Protein AF-A0A819KU72-F1 (afdb_monomer)

Structure (mmCIF, N/CA/C/O backbone):
data_AF-A0A819KU72-F1
#
_entry.id   AF-A0A819KU72-F1
#
loop_
_atom_site.group_PDB
_atom_site.id
_atom_site.type_symbol
_atom_site.label_atom_id
_atom_site.label_alt_id
_atom_site.label_comp_id
_atom_site.label_asym_id
_atom_site.label_entity_id
_atom_site.label_seq_id
_atom_site.pdbx_PDB_ins_code
_atom_site.Cartn_x
_atom_site.Cartn_y
_atom_site.Cartn_z
_atom_site.occupancy
_atom_site.B_iso_or_equiv
_atom_site.auth_seq_id
_atom_site.auth_comp_id
_atom_site.auth_asym_id
_atom_site.auth_atom_id
_atom_site.pdbx_PDB_model_num
ATOM 1 N N . MET A 1 1 ? 3.455 8.334 7.215 1.00 46.50 1 MET A N 1
ATOM 2 C CA . MET A 1 1 ? 2.655 8.620 8.427 1.00 46.50 1 MET A CA 1
ATOM 3 C C . MET A 1 1 ? 1.364 7.841 8.338 1.00 46.50 1 MET A C 1
ATOM 5 O O . MET A 1 1 ? 0.635 8.014 7.372 1.00 46.50 1 MET A O 1
ATOM 9 N N . SER A 1 2 ? 1.126 6.902 9.247 1.00 60.00 2 SER A N 1
ATOM 10 C CA . SER A 1 2 ? 0.003 5.980 9.109 1.00 60.00 2 SER A CA 1
ATOM 11 C C . SER A 1 2 ? -0.786 5.952 10.407 1.00 60.00 2 SER A C 1
ATOM 13 O O . SER A 1 2 ? -0.217 5.577 11.427 1.00 60.00 2 SER A O 1
ATOM 15 N N . LEU A 1 3 ? -2.066 6.332 10.352 1.00 73.69 3 LEU A N 1
ATOM 16 C CA . LEU A 1 3 ? -2.973 6.292 11.501 1.00 73.69 3 LEU A CA 1
ATOM 17 C C . LEU A 1 3 ? -2.949 4.887 12.103 1.00 73.69 3 LEU A C 1
ATOM 19 O O . LEU A 1 3 ? -3.249 3.894 11.417 1.00 73.69 3 LEU A O 1
ATOM 23 N N . THR A 1 4 ? -2.505 4.782 13.348 1.00 82.06 4 THR A N 1
ATOM 24 C CA . THR A 1 4 ? -2.458 3.505 14.050 1.00 82.06 4 THR A CA 1
ATOM 25 C C . THR A 1 4 ? -3.873 3.105 14.482 1.00 82.06 4 THR A C 1
ATOM 27 O O . THR A 1 4 ? -4.774 3.946 14.531 1.00 82.06 4 THR A O 1
ATOM 30 N N . PRO A 1 5 ? -4.123 1.818 14.782 1.00 81.88 5 PRO A N 1
ATOM 31 C CA . PRO A 1 5 ? -5.398 1.402 15.364 1.00 81.88 5 PRO A CA 1
ATOM 32 C C . PRO A 1 5 ? -5.755 2.174 16.646 1.00 81.88 5 PRO A C 1
ATOM 34 O O . PRO A 1 5 ? -6.937 2.380 16.901 1.00 81.88 5 PRO A O 1
ATOM 37 N N . HIS A 1 6 ? -4.748 2.621 17.405 1.00 85.06 6 HIS A N 1
ATOM 38 C CA . HIS A 1 6 ? -4.914 3.444 18.601 1.00 85.06 6 HIS A CA 1
ATOM 39 C C . HIS A 1 6 ? -5.367 4.872 18.256 1.00 85.06 6 HIS A C 1
ATOM 41 O O . HIS A 1 6 ? -6.359 5.344 18.801 1.00 85.06 6 HIS A O 1
ATOM 47 N N . ASP A 1 7 ? -4.729 5.524 17.277 1.00 85.69 7 ASP A N 1
ATOM 48 C CA . ASP A 1 7 ? -5.151 6.858 16.811 1.00 85.69 7 ASP A CA 1
ATOM 49 C C . ASP A 1 7 ? -6.579 6.828 16.252 1.00 85.69 7 ASP A C 1
ATOM 51 O O . ASP A 1 7 ? -7.379 7.727 16.491 1.00 85.69 7 ASP A O 1
ATOM 55 N N . LEU A 1 8 ? -6.927 5.754 15.534 1.00 84.75 8 LEU A N 1
ATOM 56 C CA . LEU A 1 8 ? -8.286 5.529 15.042 1.00 84.75 8 LEU A CA 1
ATOM 57 C C . LEU A 1 8 ? -9.290 5.350 16.186 1.00 84.75 8 LEU A C 1
ATOM 59 O O . LEU A 1 8 ? -10.413 5.823 16.047 1.00 84.75 8 LEU A O 1
ATOM 63 N N . ALA A 1 9 ? -8.916 4.691 17.286 1.00 85.25 9 ALA A N 1
ATOM 64 C CA . ALA A 1 9 ? -9.775 4.555 18.463 1.00 85.25 9 ALA A CA 1
ATOM 65 C C . ALA A 1 9 ? -9.994 5.911 19.152 1.00 85.25 9 ALA A C 1
ATOM 67 O O . ALA A 1 9 ? -11.136 6.289 19.398 1.00 85.25 9 ALA A O 1
ATOM 68 N N . LEU A 1 10 ? -8.932 6.705 19.327 1.00 87.69 10 LEU A N 1
ATOM 69 C CA . LEU A 1 10 ? -9.039 8.073 19.843 1.00 87.69 10 LEU A CA 1
ATOM 70 C C . LEU A 1 10 ? -9.948 8.947 18.968 1.00 87.69 10 LEU A C 1
ATOM 72 O O . LEU A 1 10 ? -10.811 9.652 19.481 1.00 87.69 10 LEU A O 1
ATOM 76 N N . ILE A 1 11 ? -9.826 8.864 17.640 1.00 87.44 11 ILE A N 1
ATOM 77 C CA . ILE A 1 11 ? -10.699 9.605 16.714 1.00 87.44 11 ILE A CA 1
ATOM 78 C C . ILE A 1 11 ? -12.159 9.125 16.809 1.00 87.44 11 ILE A C 1
ATOM 80 O O . ILE A 1 11 ? -13.074 9.930 16.645 1.00 87.44 11 ILE A O 1
ATOM 84 N N . GLN A 1 12 ? -12.411 7.844 17.096 1.00 87.44 12 GLN A N 1
ATOM 85 C CA . GLN A 1 12 ? -13.772 7.328 17.302 1.00 87.44 12 GLN A CA 1
ATOM 86 C C . GLN A 1 12 ? -14.437 7.871 18.572 1.00 87.44 12 GLN A C 1
ATOM 88 O O . GLN A 1 12 ? -15.663 8.003 18.589 1.00 87.44 12 GLN A O 1
ATOM 93 N N . GLU A 1 13 ? -13.653 8.183 19.602 1.00 87.75 13 GLU A N 1
ATOM 94 C CA . GL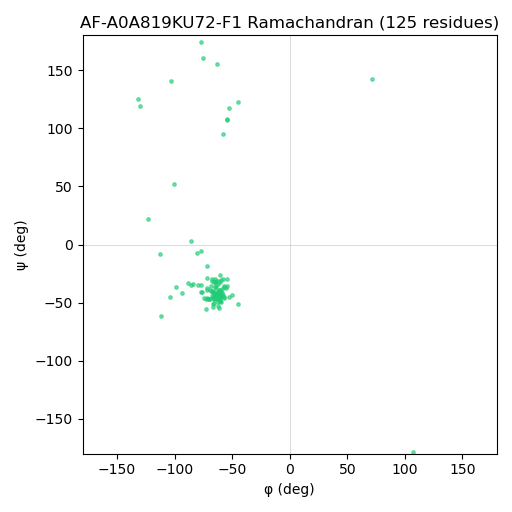U A 1 13 ? -14.149 8.680 20.889 1.00 87.75 13 GLU A CA 1
ATOM 95 C C . GLU A 1 13 ? -14.179 10.210 20.959 1.00 87.75 13 GLU A C 1
ATOM 97 O O . GLU A 1 13 ? -15.165 10.782 21.418 1.00 87.75 13 GLU A O 1
ATOM 102 N N . ALA A 1 14 ? -13.148 10.884 20.449 1.00 88.12 14 ALA A N 1
ATOM 103 C CA . ALA A 1 14 ? -12.942 12.326 20.595 1.00 88.12 14 ALA A CA 1
ATOM 104 C C . ALA A 1 14 ? -13.078 13.127 19.284 1.00 88.12 14 ALA A C 1
ATOM 106 O O . ALA A 1 14 ? -13.095 14.353 19.321 1.00 88.12 14 ALA A O 1
ATOM 107 N N . GLY A 1 15 ? -13.200 12.471 18.123 1.00 86.81 15 GLY A N 1
ATOM 108 C CA . GLY A 1 15 ? -13.284 13.145 16.820 1.00 86.81 15 GLY A CA 1
ATOM 109 C C . GLY A 1 15 ? -14.650 13.766 16.508 1.00 86.81 15 GLY A C 1
ATOM 110 O O . GLY A 1 15 ? -15.630 13.560 17.229 1.00 86.81 15 GLY A O 1
ATOM 111 N N . THR A 1 16 ? -14.731 14.486 15.386 1.00 89.88 16 THR A N 1
ATOM 112 C CA . THR A 1 16 ? -15.991 15.021 14.838 1.00 89.88 16 THR A CA 1
ATOM 113 C C . THR A 1 16 ? -16.957 13.885 14.453 1.00 89.88 16 THR A C 1
ATOM 115 O O . THR A 1 16 ? -16.507 12.768 14.181 1.00 89.88 16 THR A O 1
ATOM 118 N N . PRO A 1 17 ? -18.286 14.107 14.406 1.00 88.25 17 PRO A N 1
ATOM 119 C CA . PRO A 1 17 ? -19.249 13.051 14.062 1.00 88.25 17 PRO A CA 1
ATOM 120 C C . PRO A 1 17 ? -18.951 12.359 12.718 1.00 88.25 17 PRO A C 1
ATOM 122 O O . PRO A 1 17 ? -19.103 11.137 12.610 1.00 88.25 17 PRO A O 1
ATOM 125 N N . ASP A 1 18 ? -18.461 13.104 11.724 1.00 86.69 18 ASP A N 1
ATOM 126 C CA . ASP A 1 18 ? -18.039 12.552 10.434 1.00 86.69 18 ASP A CA 1
ATOM 127 C C . ASP A 1 18 ? -16.761 11.709 10.551 1.00 86.69 18 ASP A C 1
ATOM 129 O O . ASP A 1 18 ? -16.725 10.569 10.075 1.00 86.69 18 ASP A O 1
ATOM 133 N N . ASP A 1 19 ? -15.736 12.207 11.250 1.00 86.75 19 ASP A N 1
ATOM 134 C CA . ASP A 1 19 ? -14.474 11.482 11.440 1.00 86.75 19 ASP A CA 1
ATOM 135 C C . ASP A 1 19 ? -14.662 10.199 12.251 1.00 86.75 19 ASP A C 1
ATOM 137 O O . ASP A 1 19 ? -14.079 9.164 11.915 1.00 86.75 19 ASP A O 1
ATOM 141 N N . ARG A 1 20 ? -15.557 10.210 13.248 1.00 88.12 20 ARG A N 1
ATOM 142 C CA . ARG A 1 20 ? -15.951 9.008 14.001 1.00 88.12 20 ARG A CA 1
ATOM 143 C C . ARG A 1 20 ? -16.533 7.941 13.078 1.00 88.12 20 ARG A C 1
ATOM 145 O O . ARG A 1 20 ? -16.184 6.761 13.186 1.00 88.12 20 ARG A O 1
ATOM 152 N N . LYS A 1 21 ? -17.405 8.333 12.143 1.00 87.38 21 LYS A N 1
ATOM 153 C CA . LYS A 1 21 ? -18.008 7.418 11.158 1.00 87.38 21 LYS A CA 1
ATOM 154 C C . LYS A 1 21 ? -16.951 6.862 10.203 1.00 87.38 21 LYS A C 1
ATOM 156 O O . LYS A 1 21 ? -16.971 5.662 9.905 1.00 87.38 21 LYS A O 1
ATOM 161 N N . TYR A 1 22 ? -16.012 7.697 9.758 1.00 88.19 22 TYR A N 1
ATOM 162 C CA . TYR A 1 22 ? -14.915 7.270 8.891 1.00 88.19 22 TYR A CA 1
ATOM 163 C C . TYR A 1 22 ? -13.969 6.294 9.596 1.00 88.19 22 TYR A C 1
ATOM 165 O O . TYR A 1 22 ? -13.684 5.216 9.060 1.00 88.19 22 TYR A O 1
ATOM 173 N N . ALA A 1 23 ? -13.564 6.613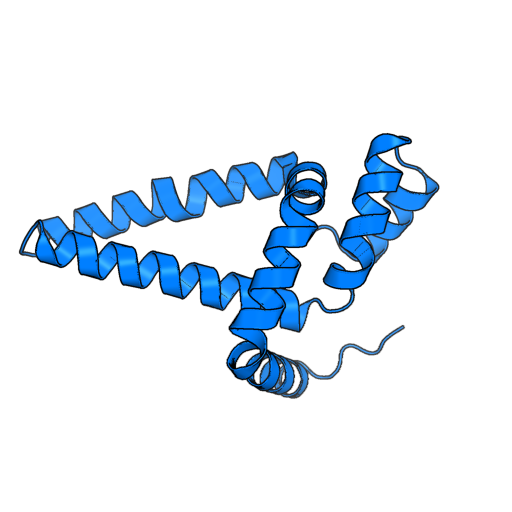 10.825 1.00 86.88 23 ALA A N 1
ATOM 174 C CA . ALA A 1 23 ? -12.692 5.782 11.641 1.00 86.88 23 ALA A CA 1
ATOM 175 C C . ALA A 1 23 ? -13.331 4.423 11.970 1.00 86.88 23 ALA A C 1
ATOM 177 O O . ALA A 1 23 ? -12.654 3.400 11.857 1.00 86.88 23 ALA A O 1
ATOM 178 N N . LYS A 1 24 ? -14.637 4.370 12.291 1.00 86.88 24 LYS A N 1
ATOM 179 C CA . LYS A 1 24 ? -15.367 3.100 12.514 1.00 86.88 24 LYS A CA 1
ATOM 180 C C . LYS A 1 24 ? -15.334 2.174 11.297 1.00 86.88 24 LYS A C 1
ATOM 182 O O . LYS A 1 24 ? -15.186 0.963 11.453 1.00 86.88 24 LYS A O 1
ATOM 187 N N . ARG A 1 25 ? -15.427 2.720 10.079 1.00 85.81 25 ARG A N 1
ATOM 188 C CA . ARG A 1 25 ? -15.359 1.925 8.837 1.00 85.81 25 ARG A CA 1
ATOM 189 C C . ARG A 1 25 ? -13.956 1.390 8.541 1.00 85.81 25 ARG A C 1
ATOM 191 O O . ARG A 1 25 ? -13.833 0.264 8.064 1.00 85.81 25 ARG A O 1
ATOM 198 N N . ILE A 1 26 ? -12.914 2.175 8.822 1.00 87.12 26 ILE A N 1
ATOM 199 C CA . ILE A 1 26 ? -11.514 1.827 8.511 1.00 87.12 26 ILE A CA 1
ATOM 200 C C . ILE A 1 26 ? -10.914 0.858 9.537 1.00 87.12 26 ILE A C 1
ATOM 202 O O . ILE A 1 26 ? -10.140 -0.034 9.175 1.00 87.12 26 ILE A O 1
ATOM 206 N N . TYR A 1 27 ? -11.303 0.988 10.806 1.00 86.75 27 TYR A N 1
ATOM 207 C CA . TYR A 1 27 ? -10.788 0.204 11.929 1.00 86.75 27 TYR A CA 1
ATOM 208 C C . TYR A 1 27 ? -10.660 -1.317 11.685 1.00 86.75 27 TYR A C 1
ATOM 210 O O . TYR A 1 27 ? -9.564 -1.850 11.885 1.00 86.75 27 TYR A O 1
ATOM 218 N N . PRO A 1 28 ? -11.692 -2.050 11.206 1.00 83.75 28 PRO A N 1
ATOM 219 C CA . PRO A 1 28 ? -11.593 -3.504 11.037 1.00 83.75 28 PRO A CA 1
ATOM 220 C C . PRO A 1 28 ? -10.545 -3.933 10.004 1.00 83.75 28 PRO A C 1
ATOM 222 O O . PRO A 1 28 ? -9.931 -4.989 10.154 1.00 83.75 28 PRO A O 1
ATOM 225 N N . ILE A 1 29 ? -10.320 -3.121 8.968 1.00 83.06 29 ILE A N 1
ATOM 226 C CA . ILE A 1 29 ? -9.316 -3.407 7.937 1.00 83.06 29 ILE A CA 1
ATOM 227 C C . ILE A 1 29 ? -7.921 -3.104 8.477 1.00 83.06 29 ILE A C 1
ATOM 229 O O . ILE A 1 29 ? -6.995 -3.893 8.302 1.00 83.06 29 IL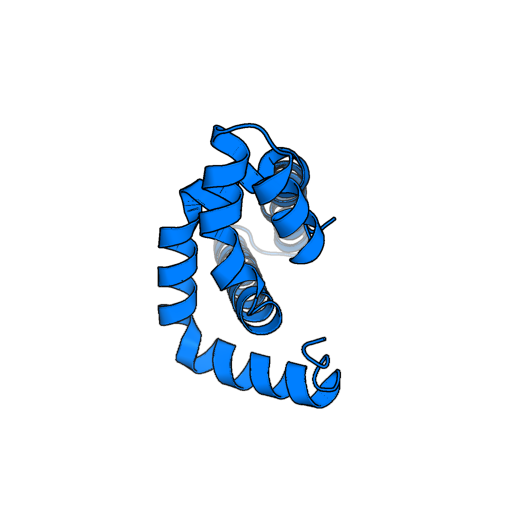E A O 1
ATOM 233 N N . ARG A 1 30 ? -7.789 -2.004 9.225 1.00 83.62 30 ARG A N 1
ATOM 234 C CA . ARG A 1 30 ? -6.530 -1.609 9.858 1.00 83.62 30 ARG A CA 1
ATOM 235 C C . ARG A 1 30 ? -6.056 -2.601 10.922 1.00 83.62 30 ARG A C 1
ATOM 237 O O . ARG A 1 30 ? -4.854 -2.784 11.084 1.00 83.62 30 ARG A O 1
ATOM 244 N N . LYS A 1 31 ? -6.986 -3.297 11.586 1.00 81.19 31 LYS A N 1
ATOM 245 C CA . LYS A 1 31 ? -6.684 -4.404 12.510 1.00 81.19 31 LYS A CA 1
ATOM 246 C C . LYS A 1 31 ? -5.947 -5.562 11.821 1.00 81.19 31 LYS A C 1
ATOM 248 O O . LYS A 1 31 ? -5.197 -6.277 12.476 1.00 81.19 31 L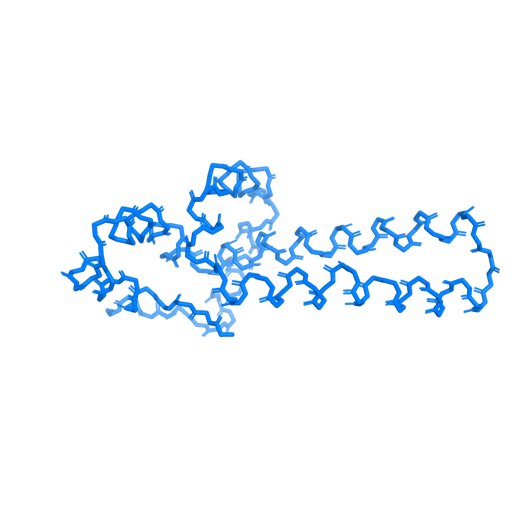YS A O 1
ATOM 253 N N . ARG A 1 32 ? -6.119 -5.730 10.504 1.00 80.44 32 ARG A N 1
ATOM 254 C CA . ARG A 1 32 ? -5.373 -6.682 9.661 1.00 80.44 32 ARG A CA 1
ATOM 255 C C . ARG A 1 32 ? -4.255 -5.969 8.891 1.00 80.44 32 ARG A C 1
ATOM 257 O O . ARG A 1 32 ? -4.165 -6.081 7.671 1.00 80.44 32 ARG A O 1
ATOM 264 N N . GLY A 1 33 ? -3.419 -5.222 9.616 1.00 82.38 33 GLY A N 1
ATOM 265 C CA . GLY A 1 33 ? -2.416 -4.320 9.043 1.00 82.38 33 GLY A CA 1
ATOM 266 C C . GLY A 1 33 ? -1.485 -4.975 8.021 1.00 82.38 33 GLY A C 1
ATOM 267 O O . GLY A 1 33 ? -1.307 -4.421 6.943 1.00 82.38 33 GLY A O 1
ATOM 268 N N . ASN A 1 34 ? -0.964 -6.171 8.308 1.00 84.62 34 ASN A N 1
ATOM 269 C CA . ASN A 1 34 ? -0.019 -6.854 7.417 1.00 84.62 34 ASN A CA 1
ATOM 270 C C . ASN A 1 34 ? -0.681 -7.341 6.123 1.00 84.62 34 ASN A C 1
ATOM 272 O O . ASN A 1 34 ? -0.126 -7.175 5.045 1.00 84.62 34 ASN A O 1
ATOM 276 N N . PHE A 1 35 ? -1.912 -7.846 6.201 1.00 84.69 35 PHE A N 1
ATOM 277 C CA . PHE A 1 35 ? -2.668 -8.245 5.014 1.00 84.69 35 PHE A CA 1
ATOM 278 C C . PHE A 1 35 ? -3.064 -7.045 4.138 1.00 84.69 35 PHE A C 1
ATOM 280 O O . PHE A 1 35 ? -2.961 -7.103 2.910 1.00 84.69 35 PHE A O 1
ATOM 287 N N . LEU A 1 36 ? -3.463 -5.931 4.765 1.00 86.62 36 LEU A N 1
ATOM 288 C CA . LEU A 1 36 ? -3.707 -4.670 4.064 1.00 86.62 36 LEU A CA 1
ATOM 289 C C . LEU A 1 36 ? -2.426 -4.155 3.392 1.00 86.62 36 LEU A C 1
ATOM 291 O O . LEU A 1 36 ? -2.468 -3.773 2.227 1.00 86.62 36 LEU A O 1
ATOM 295 N N . LEU A 1 37 ? -1.298 -4.177 4.105 1.00 86.75 37 LEU A N 1
ATOM 296 C CA . LEU A 1 37 ? 0.003 -3.755 3.591 1.00 86.75 37 LEU A CA 1
ATOM 297 C C . LEU A 1 37 ? 0.419 -4.608 2.388 1.00 86.75 37 LEU A C 1
ATOM 299 O O . LEU A 1 37 ? 0.719 -4.043 1.344 1.00 86.75 37 LEU A O 1
ATOM 303 N N . CYS A 1 38 ? 0.341 -5.939 2.477 1.00 86.88 38 CYS A N 1
ATOM 304 C CA . CYS A 1 38 ? 0.633 -6.821 1.345 1.00 86.88 38 CYS A CA 1
ATOM 305 C C . CYS A 1 38 ? -0.281 -6.545 0.146 1.00 86.88 38 CYS A C 1
ATOM 307 O O . CYS A 1 38 ? 0.196 -6.503 -0.981 1.00 86.88 38 CYS A O 1
ATOM 309 N N . THR A 1 39 ? -1.577 -6.314 0.373 1.00 88.62 39 THR A N 1
ATOM 310 C CA . THR A 1 39 ? -2.519 -5.993 -0.711 1.00 88.62 39 THR A CA 1
ATOM 311 C C . THR A 1 39 ? -2.171 -4.676 -1.400 1.00 88.62 39 THR A C 1
ATOM 313 O O . THR A 1 39 ? -2.141 -4.620 -2.626 1.00 88.62 39 THR A O 1
ATOM 316 N N . ILE A 1 40 ? -1.891 -3.625 -0.623 1.00 88.94 40 ILE A N 1
ATOM 317 C CA . ILE A 1 40 ? -1.526 -2.309 -1.161 1.00 88.94 40 ILE A CA 1
ATOM 318 C C . ILE A 1 40 ? -0.191 -2.390 -1.908 1.00 88.94 40 ILE A C 1
ATOM 320 O O . ILE A 1 40 ? -0.088 -1.848 -3.002 1.00 88.94 40 ILE A O 1
ATOM 324 N N . LEU A 1 41 ? 0.805 -3.094 -1.360 1.00 89.75 41 LEU A N 1
ATOM 325 C CA . LEU A 1 41 ? 2.107 -3.261 -2.008 1.00 89.75 41 LEU A CA 1
ATOM 326 C C . LEU A 1 41 ? 2.006 -4.056 -3.308 1.00 89.75 41 LEU A C 1
ATOM 328 O O . LEU A 1 41 ? 2.582 -3.640 -4.306 1.00 89.75 41 LEU A O 1
ATOM 332 N N . LEU A 1 42 ? 1.249 -5.156 -3.322 1.00 89.00 42 LEU A N 1
ATOM 333 C CA . LEU A 1 42 ? 1.003 -5.917 -4.548 1.00 89.00 42 LEU A CA 1
ATOM 334 C C . LEU A 1 42 ? 0.318 -5.054 -5.607 1.00 89.00 42 LEU A C 1
ATOM 336 O O . LEU A 1 42 ? 0.737 -5.069 -6.758 1.00 89.00 42 LEU A O 1
ATOM 340 N N . GLY A 1 43 ? -0.691 -4.269 -5.216 1.00 89.06 43 GLY A N 1
ATOM 341 C CA . GLY A 1 43 ? -1.338 -3.317 -6.116 1.00 89.06 43 GLY A CA 1
ATOM 342 C C . GLY A 1 43 ? -0.363 -2.270 -6.657 1.00 89.06 43 GLY A C 1
ATOM 343 O O . GLY A 1 43 ? -0.357 -2.012 -7.856 1.00 89.06 43 GLY A O 1
ATOM 344 N N . ASN A 1 44 ? 0.497 -1.718 -5.797 1.00 89.69 44 ASN A N 1
ATOM 345 C CA . ASN A 1 44 ? 1.497 -0.731 -6.198 1.00 89.69 44 ASN A CA 1
ATOM 346 C C . ASN A 1 44 ? 2.500 -1.306 -7.204 1.00 89.69 44 ASN A C 1
ATOM 348 O O . ASN A 1 44 ? 2.720 -0.721 -8.259 1.00 89.69 44 ASN A O 1
ATOM 352 N N . VAL A 1 45 ? 3.064 -2.480 -6.904 1.00 90.50 45 VAL A N 1
ATOM 353 C CA . VAL A 1 45 ? 4.012 -3.161 -7.796 1.00 90.50 45 VAL A CA 1
ATOM 354 C C . VAL A 1 45 ? 3.343 -3.497 -9.125 1.00 90.50 45 VAL A C 1
ATOM 356 O O . VAL A 1 45 ? 3.923 -3.236 -10.170 1.00 90.50 45 VAL A O 1
ATOM 359 N N . LEU A 1 46 ? 2.105 -3.996 -9.105 1.00 90.69 46 LEU A N 1
ATOM 360 C CA . LEU A 1 46 ? 1.370 -4.331 -10.322 1.00 90.69 46 LEU A CA 1
ATOM 361 C C . LEU A 1 46 ? 1.147 -3.101 -11.211 1.00 90.69 46 LEU A C 1
ATOM 363 O O . LEU A 1 46 ? 1.403 -3.172 -12.413 1.00 90.69 46 LEU A O 1
ATOM 367 N N . VAL A 1 47 ? 0.716 -1.971 -10.641 1.00 90.19 47 VAL A N 1
ATOM 368 C CA . VAL A 1 47 ? 0.512 -0.722 -11.396 1.00 90.19 47 VAL A CA 1
ATOM 369 C C . VAL A 1 47 ? 1.835 -0.183 -11.940 1.00 90.19 47 VAL A C 1
ATOM 371 O O . VAL A 1 47 ? 1.896 0.175 -13.117 1.00 90.19 47 VAL A O 1
ATOM 374 N N . ASN A 1 48 ? 2.893 -0.168 -11.124 1.00 89.19 48 ASN A N 1
ATOM 375 C CA . ASN A 1 48 ? 4.217 0.295 -11.536 1.00 89.19 48 ASN A CA 1
ATOM 376 C C . ASN A 1 48 ? 4.762 -0.568 -12.688 1.00 89.19 48 ASN A C 1
ATOM 378 O O . ASN A 1 48 ? 4.999 -0.054 -13.777 1.00 89.19 48 ASN A O 1
ATOM 382 N N . SER A 1 49 ? 4.824 -1.891 -12.509 1.00 89.50 49 SER A N 1
ATOM 383 C CA . SER A 1 49 ? 5.316 -2.816 -13.536 1.00 89.50 49 SER A CA 1
ATOM 384 C C . SER A 1 49 ? 4.500 -2.757 -14.828 1.00 89.50 49 SER A C 1
ATOM 386 O O . SER A 1 49 ? 5.080 -2.748 -15.910 1.00 89.50 49 SER A O 1
ATOM 388 N N . THR A 1 50 ? 3.169 -2.661 -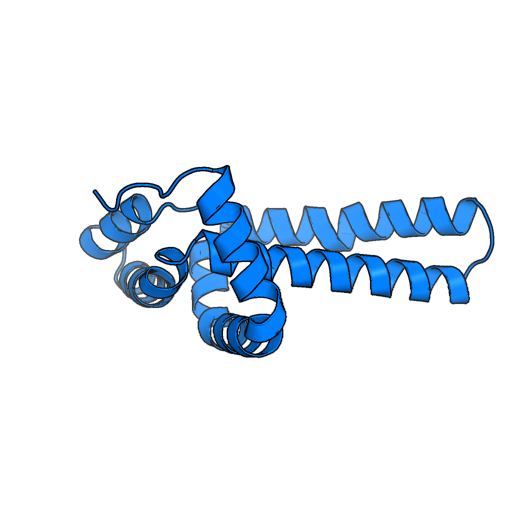14.738 1.00 90.50 50 THR A N 1
ATOM 389 C CA . THR A 1 50 ? 2.316 -2.523 -15.932 1.00 90.50 50 THR A CA 1
ATOM 390 C C . THR A 1 50 ? 2.600 -1.210 -16.661 1.00 90.50 50 THR A C 1
ATOM 392 O O . THR A 1 50 ? 2.699 -1.202 -17.884 1.00 90.50 50 THR A O 1
ATOM 395 N N . THR A 1 51 ? 2.778 -0.107 -15.925 1.00 88.44 51 THR A N 1
ATOM 396 C CA . THR A 1 51 ? 3.093 1.207 -16.509 1.00 88.44 51 THR A CA 1
ATOM 397 C C . THR A 1 51 ? 4.460 1.199 -17.185 1.00 88.44 51 THR A C 1
ATOM 399 O O . THR A 1 51 ? 4.582 1.699 -18.300 1.00 88.44 51 THR A O 1
ATOM 402 N N . THR A 1 52 ? 5.475 0.596 -16.559 1.00 87.56 52 THR A N 1
ATOM 403 C CA . THR A 1 52 ? 6.811 0.460 -17.152 1.00 87.56 52 THR A CA 1
ATOM 404 C C . THR A 1 52 ? 6.766 -0.331 -18.455 1.00 87.56 52 THR A C 1
ATOM 406 O O . THR A 1 52 ? 7.286 0.147 -19.455 1.00 87.56 52 THR A O 1
ATOM 409 N N . ILE A 1 53 ? 6.103 -1.494 -18.470 1.00 88.75 53 ILE A N 1
ATOM 410 C CA . ILE A 1 53 ? 5.976 -2.327 -19.678 1.00 88.75 53 ILE A CA 1
ATOM 411 C C . ILE A 1 53 ? 5.225 -1.566 -20.774 1.00 88.75 53 ILE A C 1
ATOM 413 O O . ILE A 1 53 ? 5.643 -1.567 -21.927 1.00 88.75 53 ILE A O 1
ATOM 417 N N . LEU A 1 54 ? 4.139 -0.872 -20.421 1.00 88.19 54 LEU A N 1
ATOM 418 C CA . LEU A 1 54 ? 3.373 -0.088 -21.385 1.00 88.19 54 LEU A CA 1
ATOM 419 C C . LEU A 1 54 ? 4.220 1.039 -21.997 1.00 88.19 54 LEU A C 1
ATOM 421 O O . LEU A 1 54 ? 4.198 1.223 -23.210 1.00 88.19 54 LEU A O 1
ATOM 425 N N . LEU A 1 55 ? 4.993 1.772 -21.191 1.00 84.44 55 LEU A N 1
ATOM 426 C CA . LEU A 1 55 ? 5.863 2.838 -21.698 1.00 84.44 55 LEU A CA 1
ATOM 427 C C . LEU A 1 55 ? 7.023 2.303 -22.543 1.00 84.44 55 LEU A C 1
ATOM 429 O O . LEU A 1 55 ? 7.359 2.932 -23.543 1.00 84.44 55 LEU A O 1
ATOM 433 N N . ASP A 1 56 ? 7.581 1.146 -22.187 1.00 85.19 56 ASP A N 1
ATOM 434 C CA . ASP A 1 56 ? 8.633 0.476 -22.963 1.00 85.19 56 ASP A CA 1
ATOM 435 C C . ASP A 1 56 ? 8.143 0.080 -24.369 1.00 85.19 56 ASP A C 1
ATOM 437 O O . ASP A 1 56 ? 8.874 0.200 -25.350 1.00 85.19 56 ASP A O 1
ATOM 441 N N . THR A 1 57 ? 6.860 -0.288 -24.509 1.00 84.44 57 THR A N 1
ATOM 442 C CA . THR A 1 57 ? 6.263 -0.551 -25.835 1.00 84.44 57 THR A CA 1
ATOM 443 C C . THR A 1 57 ? 6.032 0.705 -26.684 1.00 84.44 57 THR A C 1
ATOM 445 O O . THR A 1 57 ? 5.867 0.589 -27.897 1.00 84.44 57 THR A O 1
ATOM 448 N N . LEU A 1 58 ? 6.012 1.899 -26.080 1.00 84.38 58 LEU A N 1
ATOM 449 C CA . LEU A 1 58 ? 5.743 3.167 -26.774 1.00 84.38 58 LEU A CA 1
ATOM 450 C C . LEU A 1 58 ? 7.018 3.939 -27.123 1.00 84.38 58 LEU A C 1
ATOM 452 O O . LEU A 1 58 ? 7.079 4.602 -28.156 1.00 84.38 58 LEU A O 1
ATOM 456 N N . ILE A 1 59 ? 8.017 3.894 -26.244 1.00 81.38 59 ILE A N 1
ATOM 457 C CA . ILE A 1 59 ? 9.268 4.639 -26.370 1.00 81.38 59 ILE A CA 1
ATOM 458 C C . ILE A 1 59 ? 10.393 3.640 -26.109 1.00 81.38 59 ILE A C 1
ATOM 460 O O . ILE A 1 59 ? 10.408 2.984 -25.076 1.00 81.38 59 ILE A O 1
ATOM 464 N N . SER A 1 60 ? 11.344 3.520 -27.033 1.00 79.50 60 SER A N 1
ATOM 465 C CA . SER A 1 60 ? 12.446 2.559 -26.920 1.00 79.50 60 SER A CA 1
ATOM 466 C C . SER A 1 60 ? 13.747 3.251 -26.502 1.00 79.50 60 SER A C 1
ATOM 468 O O . SER A 1 60 ? 14.072 4.333 -26.992 1.00 79.50 60 SER A O 1
ATOM 470 N N . GLY A 1 61 ? 14.528 2.608 -25.630 1.00 82.50 61 GLY A N 1
ATOM 471 C CA . GLY A 1 61 ? 15.890 3.025 -25.273 1.00 82.50 61 GLY A CA 1
ATOM 472 C C . GLY A 1 61 ? 16.038 3.646 -23.879 1.00 82.50 61 GLY A C 1
ATOM 473 O O . GLY A 1 61 ? 15.091 3.760 -23.108 1.00 82.50 61 GLY A O 1
ATOM 474 N N . ILE A 1 62 ? 17.261 4.071 -23.543 1.00 82.12 62 ILE A N 1
ATOM 475 C CA . ILE A 1 62 ? 17.617 4.575 -22.199 1.00 82.12 62 ILE A CA 1
ATOM 476 C C . ILE A 1 62 ? 16.739 5.758 -21.756 1.00 82.12 62 ILE A C 1
ATOM 478 O O . ILE A 1 62 ? 16.392 5.874 -20.579 1.00 82.12 62 ILE A O 1
ATOM 482 N N . LEU A 1 63 ? 16.360 6.627 -22.698 1.00 81.00 63 LEU A N 1
ATOM 483 C CA . LEU A 1 63 ? 15.553 7.809 -22.404 1.00 81.00 63 LEU A CA 1
ATOM 484 C C . LEU A 1 63 ? 14.100 7.439 -22.071 1.00 81.00 63 LEU A C 1
ATOM 486 O O . LEU A 1 63 ? 13.472 8.126 -21.268 1.00 81.00 63 LEU A O 1
ATOM 490 N N . ALA A 1 64 ? 13.597 6.328 -22.618 1.00 81.56 64 ALA A N 1
ATOM 491 C CA . ALA A 1 64 ? 12.290 5.782 -22.271 1.00 81.56 64 ALA A CA 1
ATOM 492 C C . ALA A 1 64 ? 12.256 5.304 -20.822 1.00 81.56 64 ALA A C 1
ATOM 494 O O . ALA A 1 64 ? 11.354 5.668 -20.075 1.00 81.56 64 ALA A O 1
ATOM 495 N N . VAL A 1 65 ? 13.281 4.560 -20.400 1.00 83.25 65 VAL A N 1
ATOM 496 C CA . VAL A 1 65 ? 13.400 4.058 -19.025 1.00 83.25 65 VAL A CA 1
ATOM 497 C C . VAL A 1 65 ? 13.519 5.217 -18.036 1.00 83.25 65 VAL A C 1
ATOM 499 O O . VAL A 1 65 ? 12.813 5.247 -17.025 1.00 83.25 65 VAL A O 1
ATOM 502 N N . ALA A 1 66 ? 14.368 6.204 -18.338 1.00 86.62 66 ALA A N 1
ATOM 503 C CA . ALA A 1 66 ? 14.535 7.388 -17.498 1.00 86.62 66 ALA A CA 1
ATOM 504 C C . ALA A 1 66 ? 13.238 8.211 -17.407 1.00 86.62 66 ALA A C 1
ATOM 506 O O . ALA A 1 66 ? 12.809 8.563 -16.307 1.00 86.62 66 ALA A O 1
ATOM 507 N N . GLY A 1 67 ? 12.582 8.465 -18.545 1.00 85.50 67 GLY A N 1
ATOM 508 C CA . GLY A 1 67 ? 11.316 9.195 -18.609 1.00 85.50 67 GLY A CA 1
ATOM 509 C C . GLY A 1 67 ? 10.175 8.467 -17.898 1.00 85.50 67 GLY A C 1
ATOM 510 O O . GLY A 1 67 ? 9.455 9.081 -17.111 1.00 85.50 67 GLY A O 1
ATOM 511 N N . ALA A 1 68 ? 10.053 7.153 -18.101 1.00 86.31 68 ALA A N 1
ATOM 512 C CA . ALA A 1 68 ? 9.061 6.311 -17.439 1.00 86.31 68 ALA A CA 1
ATOM 513 C C . ALA A 1 68 ? 9.251 6.306 -15.924 1.00 86.31 68 ALA A C 1
ATOM 515 O O . ALA A 1 68 ? 8.293 6.508 -15.181 1.00 86.31 68 ALA A O 1
ATOM 516 N N . THR A 1 69 ? 10.491 6.150 -15.461 1.00 88.31 69 THR A N 1
ATOM 517 C CA . THR A 1 69 ? 10.813 6.165 -14.029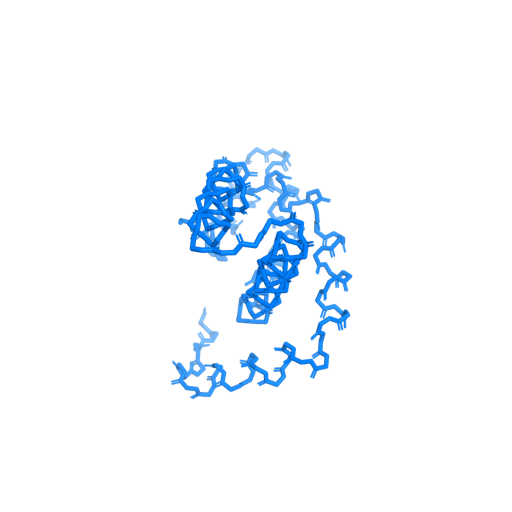 1.00 88.31 69 THR A CA 1
ATOM 518 C C . THR A 1 69 ? 10.433 7.502 -13.399 1.00 88.31 69 THR A C 1
ATOM 520 O O . THR A 1 69 ? 9.758 7.531 -12.371 1.00 88.31 69 THR A O 1
ATOM 523 N N . PHE A 1 70 ? 10.795 8.620 -14.035 1.00 90.62 70 PHE A N 1
ATOM 524 C CA . PHE A 1 70 ? 10.449 9.949 -13.527 1.00 90.62 70 PHE A CA 1
ATOM 525 C C . PHE A 1 70 ? 8.935 10.176 -13.492 1.00 90.62 70 PHE A C 1
ATOM 527 O O . PHE A 1 70 ? 8.400 10.663 -12.494 1.00 90.62 70 PHE A O 1
ATOM 534 N N . ALA A 1 71 ? 8.234 9.785 -14.559 1.00 87.94 71 ALA A N 1
ATOM 535 C CA . ALA A 1 71 ? 6.786 9.909 -14.636 1.00 87.94 71 ALA A CA 1
ATOM 536 C C . ALA A 1 71 ? 6.089 9.073 -13.550 1.00 87.94 71 ALA A C 1
ATOM 538 O O . ALA A 1 71 ? 5.210 9.587 -12.860 1.00 87.94 71 ALA A O 1
ATOM 539 N N . ILE A 1 72 ? 6.506 7.822 -13.341 1.00 90.94 72 ILE A N 1
ATOM 540 C CA . ILE A 1 72 ? 5.915 6.937 -12.330 1.00 90.94 72 ILE A CA 1
ATOM 541 C C . ILE A 1 72 ? 6.185 7.455 -10.915 1.00 90.94 72 ILE A C 1
ATOM 543 O O . ILE A 1 72 ? 5.257 7.525 -10.113 1.00 90.94 72 ILE A O 1
ATOM 547 N N . VAL A 1 73 ? 7.411 7.877 -10.602 1.00 92.31 73 VAL A N 1
ATOM 548 C CA . VAL A 1 73 ? 7.737 8.380 -9.257 1.00 92.31 73 VAL A CA 1
ATOM 549 C C . VAL A 1 73 ? 6.921 9.631 -8.936 1.00 92.31 73 VAL A C 1
ATOM 551 O O . VAL A 1 73 ? 6.331 9.727 -7.861 1.00 92.31 73 VAL A O 1
ATOM 554 N N . ILE A 1 74 ? 6.831 10.583 -9.865 1.00 90.81 74 ILE A N 1
ATOM 555 C CA . ILE A 1 74 ? 6.116 11.838 -9.619 1.00 90.81 74 ILE A CA 1
ATOM 556 C C . ILE A 1 74 ? 4.597 11.615 -9.610 1.00 90.81 74 ILE A C 1
ATOM 558 O O . ILE A 1 74 ? 3.930 11.950 -8.627 1.00 90.81 74 ILE A O 1
ATOM 562 N N . PHE A 1 75 ? 4.044 11.038 -10.681 1.00 87.81 75 PHE A N 1
ATOM 563 C CA . PHE A 1 75 ? 2.594 10.923 -10.870 1.00 87.81 75 PHE A CA 1
ATOM 564 C C . PHE A 1 75 ? 1.982 9.685 -10.211 1.00 87.81 75 PHE A C 1
ATOM 566 O O . PHE A 1 75 ? 0.849 9.752 -9.737 1.00 87.81 75 PHE A O 1
ATOM 573 N N . GLY A 1 76 ? 2.706 8.569 -10.178 1.00 86.56 76 GLY A N 1
ATOM 574 C CA . GLY A 1 76 ? 2.231 7.289 -9.647 1.00 86.56 76 GLY A CA 1
ATOM 575 C C . GLY A 1 76 ? 2.473 7.107 -8.149 1.00 86.56 76 GLY A C 1
ATOM 576 O O . GLY A 1 76 ? 1.638 6.508 -7.475 1.00 86.56 76 GLY A O 1
ATOM 577 N N . GLU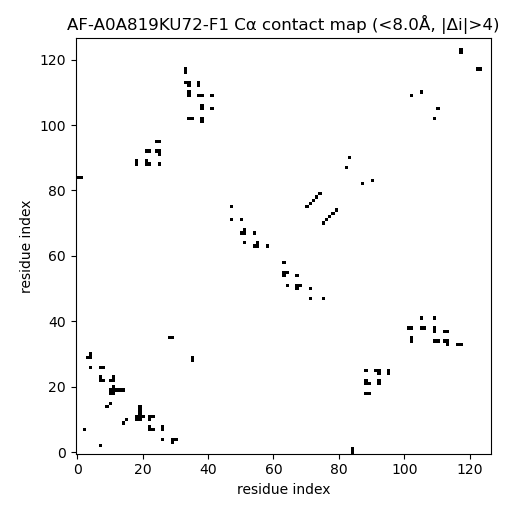 A 1 77 ? 3.562 7.656 -7.605 1.00 88.69 77 GLU A N 1
ATOM 578 C CA . GLU A 1 77 ? 3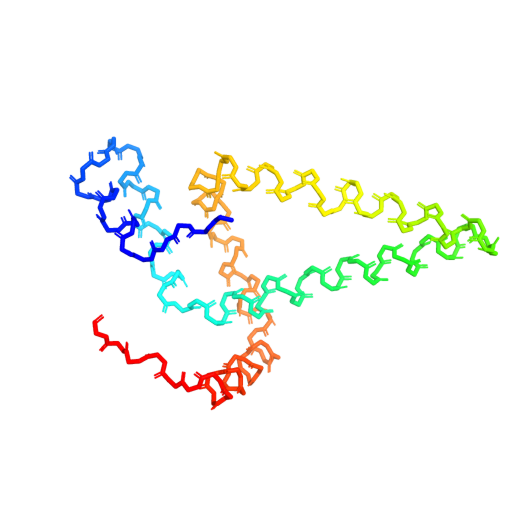.935 7.425 -6.203 1.00 88.69 77 GLU A CA 1
ATOM 579 C C . GLU A 1 77 ? 3.810 8.683 -5.338 1.00 88.69 77 GLU A C 1
ATOM 581 O O . GLU A 1 77 ? 3.004 8.713 -4.405 1.00 88.69 77 GLU A O 1
ATOM 586 N N . ILE A 1 78 ? 4.557 9.750 -5.641 1.00 90.12 78 ILE A N 1
ATOM 587 C CA . ILE A 1 78 ? 4.676 10.921 -4.759 1.00 90.12 78 ILE A CA 1
ATOM 588 C C . ILE A 1 78 ? 3.346 11.658 -4.619 1.00 90.12 78 ILE A C 1
ATOM 590 O O . ILE A 1 78 ? 2.912 11.917 -3.491 1.00 90.12 78 ILE A O 1
ATOM 594 N N . ILE A 1 79 ? 2.679 11.984 -5.729 1.00 89.94 79 ILE A N 1
ATOM 595 C CA . ILE A 1 79 ? 1.408 12.720 -5.685 1.00 89.94 79 ILE A CA 1
ATOM 596 C C . ILE A 1 79 ? 0.327 11.907 -4.945 1.00 89.94 79 ILE A C 1
ATOM 598 O O . ILE A 1 79 ? -0.238 12.426 -3.972 1.00 89.94 79 ILE A O 1
ATOM 602 N N . PRO A 1 80 ? 0.054 10.634 -5.301 1.00 86.00 80 PRO A N 1
ATOM 603 C CA . PRO A 1 80 ? -0.939 9.831 -4.590 1.00 86.00 80 PRO A CA 1
ATOM 604 C C . PRO A 1 80 ? -0.591 9.624 -3.115 1.00 86.00 80 PRO A C 1
ATOM 606 O O . PRO A 1 80 ? -1.475 9.718 -2.257 1.00 86.00 80 PRO A O 1
ATOM 609 N N . GLN A 1 81 ? 0.687 9.406 -2.788 1.00 86.94 81 GLN A N 1
ATOM 610 C CA . GLN A 1 81 ? 1.134 9.227 -1.408 1.00 86.94 81 GLN A CA 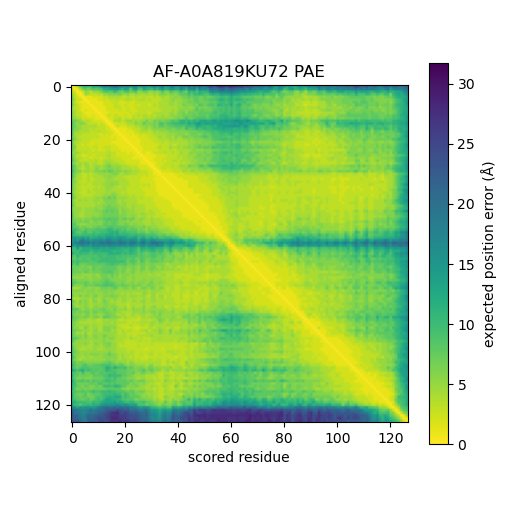1
ATOM 611 C C . GLN A 1 81 ? 0.970 10.509 -0.582 1.00 86.94 81 GLN A C 1
ATOM 613 O O . GLN A 1 81 ? 0.514 10.442 0.563 1.00 86.94 81 GLN A O 1
ATOM 618 N N . ALA A 1 82 ? 1.271 11.680 -1.149 1.00 89.06 82 ALA A N 1
ATOM 619 C CA . ALA A 1 82 ? 1.072 12.969 -0.488 1.00 89.06 82 ALA A CA 1
ATOM 620 C C . ALA A 1 82 ? -0.416 13.227 -0.194 1.00 89.06 82 ALA A C 1
ATOM 622 O O . ALA A 1 82 ? -0.782 13.608 0.924 1.00 89.06 82 ALA A O 1
ATOM 623 N N . VAL A 1 83 ? -1.291 12.939 -1.163 1.00 87.25 83 VAL A N 1
ATOM 624 C CA . VAL A 1 83 ? -2.747 13.063 -1.001 1.00 87.25 83 VAL A CA 1
ATOM 625 C C . VAL A 1 83 ? -3.271 12.090 0.059 1.00 87.25 83 VAL A C 1
ATOM 627 O O . VAL A 1 83 ? -4.024 12.504 0.947 1.00 87.25 83 VAL A O 1
ATOM 630 N N . CYS A 1 84 ? -2.838 10.825 0.025 1.00 85.00 84 CYS A N 1
ATOM 631 C CA . CYS A 1 84 ? -3.208 9.818 1.023 1.00 85.00 84 CYS A CA 1
ATOM 632 C C . CYS A 1 84 ? -2.681 10.155 2.424 1.00 85.00 84 CYS A C 1
ATOM 634 O O . CYS A 1 84 ? -3.351 9.857 3.408 1.00 85.00 84 CYS A O 1
ATOM 636 N N . SER A 1 85 ? -1.521 10.808 2.537 1.00 84.19 85 SER A N 1
ATOM 637 C CA . SER A 1 85 ? -0.977 11.261 3.823 1.00 84.19 85 SER A CA 1
ATOM 638 C C . SER A 1 85 ? -1.828 12.382 4.435 1.00 84.19 85 SER A C 1
ATOM 640 O O . SER A 1 85 ? -2.111 12.361 5.631 1.00 84.19 85 SER A O 1
ATOM 642 N N . ARG A 1 86 ? -2.305 13.332 3.615 1.00 82.81 86 ARG A N 1
ATOM 643 C CA . ARG A 1 86 ? -3.071 14.499 4.091 1.00 82.81 86 ARG A CA 1
ATOM 644 C C . ARG A 1 86 ? -4.566 14.226 4.291 1.00 82.81 86 ARG A C 1
ATOM 646 O O . ARG A 1 86 ? -5.169 14.784 5.198 1.00 82.81 86 ARG A O 1
ATOM 653 N N . HIS A 1 87 ? -5.166 13.363 3.469 1.00 84.69 87 HIS A N 1
ATOM 654 C CA . HIS A 1 87 ? -6.611 13.082 3.479 1.00 84.69 87 HIS A CA 1
ATOM 655 C C . HIS A 1 87 ? -6.940 11.595 3.688 1.00 84.69 87 HIS A C 1
ATOM 657 O O . HIS A 1 87 ? -8.036 11.141 3.344 1.00 84.69 87 HIS A O 1
ATOM 663 N N . GLY A 1 88 ? -6.012 10.823 4.260 1.00 82.50 88 GLY A N 1
ATOM 664 C CA . GLY A 1 88 ? -6.104 9.364 4.354 1.00 82.50 88 GLY A CA 1
ATOM 665 C C . GLY A 1 88 ? -7.356 8.843 5.056 1.00 82.50 88 GLY A C 1
ATOM 666 O O . GLY A 1 88 ? -7.929 7.854 4.608 1.00 82.50 88 GLY A O 1
ATOM 667 N N . LEU A 1 89 ? -7.839 9.528 6.100 1.00 81.62 89 LEU A N 1
ATOM 668 C CA . LEU A 1 89 ? -9.054 9.120 6.816 1.00 81.62 89 LEU A CA 1
ATOM 669 C C . LEU A 1 89 ? -10.308 9.242 5.930 1.00 81.62 89 LEU A C 1
ATOM 671 O O . LEU A 1 89 ? -11.118 8.320 5.849 1.00 81.62 89 LEU A O 1
ATOM 675 N N . LYS A 1 90 ? -10.446 10.357 5.206 1.00 84.31 90 LYS A N 1
ATOM 676 C CA . LYS A 1 90 ? -11.598 10.614 4.329 1.00 84.31 90 LYS A CA 1
ATOM 677 C C . LYS A 1 90 ? -11.558 9.739 3.075 1.00 84.31 90 LYS A C 1
ATOM 679 O O . LYS A 1 90 ? -12.567 9.132 2.717 1.00 84.31 90 LYS A O 1
ATOM 684 N N . ILE A 1 91 ? -10.396 9.650 2.426 1.00 85.00 91 ILE A N 1
ATOM 685 C CA . ILE A 1 91 ? -10.204 8.844 1.213 1.00 85.00 91 ILE A CA 1
ATOM 686 C C . ILE A 1 91 ? -10.349 7.363 1.548 1.00 85.00 91 ILE A C 1
ATOM 688 O O . ILE A 1 91 ? -11.186 6.696 0.949 1.00 85.00 91 ILE A O 1
ATOM 692 N N . GLY A 1 92 ? -9.639 6.877 2.570 1.00 84.88 92 GLY A N 1
ATOM 693 C CA . GLY A 1 92 ? -9.677 5.475 2.980 1.00 84.88 92 GLY A CA 1
ATOM 694 C C . GLY A 1 92 ? -11.071 5.001 3.386 1.00 84.88 92 GLY A C 1
ATOM 695 O O . GLY A 1 92 ? -11.417 3.843 3.165 1.00 84.88 92 GLY A O 1
ATOM 696 N N . SER A 1 93 ? -11.913 5.886 3.931 1.00 85.38 93 SER A N 1
ATOM 697 C CA . SER A 1 93 ? -13.290 5.521 4.270 1.00 85.38 93 SER A CA 1
ATOM 698 C C . SER A 1 93 ? -14.204 5.457 3.049 1.00 85.38 93 SER A C 1
ATOM 700 O O . SER A 1 93 ? -15.087 4.600 2.989 1.00 85.38 93 SER A O 1
ATOM 702 N N . LYS A 1 94 ? -13.992 6.328 2.054 1.00 87.25 94 LYS A N 1
ATOM 703 C CA . LYS A 1 94 ? -14.738 6.283 0.789 1.00 87.25 94 LYS A CA 1
ATOM 704 C C . LYS A 1 94 ? -14.320 5.097 -0.078 1.00 87.25 94 LYS A C 1
ATOM 706 O O . LYS A 1 94 ? -15.177 4.439 -0.656 1.00 87.25 94 LYS A O 1
ATOM 711 N N . THR A 1 95 ? -13.030 4.778 -0.118 1.00 86.69 95 THR A N 1
ATOM 712 C CA . THR A 1 95 ? -12.493 3.658 -0.903 1.00 86.69 95 THR A CA 1
ATOM 713 C C . THR A 1 95 ? -12.555 2.324 -0.162 1.00 86.69 95 THR A C 1
ATOM 715 O O . THR A 1 95 ? -12.118 1.318 -0.703 1.00 86.69 95 THR A O 1
ATOM 718 N N . ILE A 1 96 ? -13.124 2.272 1.049 1.00 87.12 96 ILE A N 1
ATOM 719 C CA . ILE A 1 96 ? -13.131 1.080 1.912 1.00 87.12 96 ILE A CA 1
ATOM 720 C C . ILE A 1 96 ? -13.715 -0.164 1.222 1.00 87.12 96 ILE A C 1
ATOM 722 O O . ILE A 1 96 ? -13.222 -1.276 1.412 1.00 87.12 96 ILE A O 1
ATOM 726 N N . ILE A 1 97 ? -14.759 0.025 0.408 1.00 85.69 97 ILE A N 1
ATOM 727 C CA . ILE A 1 97 ? -15.421 -1.050 -0.341 1.00 85.69 97 ILE A CA 1
ATOM 728 C C . ILE A 1 97 ? -14.486 -1.555 -1.441 1.00 85.69 97 ILE A C 1
ATOM 730 O O . ILE A 1 97 ? -14.266 -2.759 -1.545 1.00 85.69 97 ILE A O 1
ATOM 734 N N . LEU A 1 98 ? -13.873 -0.637 -2.191 1.00 87.56 98 LEU A N 1
ATOM 735 C CA . LEU A 1 98 ? -12.886 -0.965 -3.218 1.00 87.56 98 LEU A CA 1
ATOM 736 C C . LEU A 1 98 ? -11.683 -1.700 -2.615 1.00 87.56 98 LEU A C 1
ATOM 738 O O . LEU A 1 98 ? -11.266 -2.728 -3.136 1.00 87.56 98 LEU A O 1
ATOM 742 N N . THR A 1 99 ? -11.170 -1.233 -1.475 1.00 87.38 99 THR A N 1
ATOM 743 C CA . THR A 1 99 ? -10.072 -1.890 -0.760 1.00 87.38 99 THR A CA 1
ATOM 744 C C . THR A 1 99 ? -10.453 -3.301 -0.321 1.00 87.38 99 THR A C 1
ATOM 746 O O . THR A 1 99 ? -9.646 -4.211 -0.469 1.00 87.38 99 THR A O 1
ATOM 749 N N . ARG A 1 100 ? -11.683 -3.529 0.166 1.00 85.31 100 ARG A N 1
ATOM 750 C CA . ARG A 1 100 ? -12.158 -4.886 0.493 1.00 85.31 100 ARG A CA 1
ATOM 751 C C . ARG A 1 100 ? -12.216 -5.791 -0.730 1.00 85.31 100 ARG A C 1
ATOM 753 O O . ARG A 1 100 ? -11.790 -6.934 -0.626 1.00 85.31 100 ARG A O 1
ATOM 760 N N . ILE A 1 101 ? -12.718 -5.290 -1.857 1.00 89.38 101 ILE A N 1
ATOM 761 C CA . ILE A 1 101 ? -12.753 -6.045 -3.116 1.00 89.38 101 ILE A CA 1
ATOM 762 C C . ILE A 1 101 ? -11.331 -6.426 -3.528 1.00 89.38 101 ILE A C 1
ATOM 764 O O . ILE A 1 101 ? -11.061 -7.602 -3.752 1.00 89.38 101 ILE A O 1
ATOM 768 N N . PHE A 1 102 ? -10.403 -5.465 -3.526 1.00 86.25 102 PHE A N 1
ATOM 769 C CA . PHE A 1 102 ? -8.995 -5.727 -3.815 1.00 86.25 102 PHE A CA 1
ATOM 770 C C . PHE A 1 102 ? -8.403 -6.770 -2.874 1.00 86.25 102 PHE A C 1
ATOM 772 O O . PHE A 1 102 ? -7.773 -7.699 -3.350 1.00 86.25 102 PHE A O 1
ATOM 779 N N . MET A 1 103 ? -8.659 -6.678 -1.567 1.00 86.31 103 MET A N 1
ATOM 780 C CA . MET A 1 103 ? -8.186 -7.664 -0.590 1.00 86.31 103 MET A CA 1
ATOM 781 C C . MET A 1 103 ? -8.754 -9.066 -0.827 1.00 86.31 103 MET A C 1
ATOM 783 O O . MET A 1 103 ? -8.081 -10.039 -0.512 1.00 86.31 103 MET A O 1
ATOM 787 N N . ILE A 1 104 ? -9.977 -9.192 -1.351 1.00 88.38 104 ILE A N 1
ATOM 788 C CA . ILE A 1 104 ? -10.558 -10.492 -1.718 1.00 88.38 104 ILE A CA 1
ATOM 789 C C . ILE A 1 104 ? -9.883 -11.026 -2.986 1.00 88.38 104 ILE A C 1
ATOM 791 O O . ILE A 1 104 ? -9.455 -12.173 -3.005 1.00 88.38 104 ILE A O 1
ATOM 795 N N . ILE A 1 105 ? -9.723 -10.190 -4.014 1.00 89.38 105 ILE A N 1
ATOM 796 C CA . ILE A 1 105 ? -9.092 -10.579 -5.286 1.00 89.38 105 ILE A CA 1
ATOM 797 C C . ILE A 1 105 ? -7.626 -10.963 -5.081 1.00 89.38 105 ILE A C 1
ATOM 799 O O . ILE A 1 105 ? -7.164 -11.969 -5.612 1.00 89.38 105 ILE A O 1
ATOM 803 N N . THR A 1 106 ? -6.886 -10.183 -4.296 1.00 84.62 106 THR A N 1
ATOM 804 C CA . THR A 1 106 ? -5.482 -10.462 -3.994 1.00 84.62 106 THR A CA 1
ATOM 805 C C . THR A 1 106 ? -5.324 -11.503 -2.895 1.00 84.62 106 THR A C 1
ATOM 807 O O . THR A 1 106 ? -4.203 -11.955 -2.683 1.00 84.62 106 THR A O 1
ATOM 810 N N . SER A 1 107 ? -6.396 -11.939 -2.216 1.00 86.81 107 SER A N 1
ATOM 811 C CA . SER A 1 107 ? -6.312 -12.891 -1.103 1.00 86.81 107 SER A CA 1
ATOM 812 C C . SER A 1 107 ? -5.497 -14.158 -1.388 1.00 86.81 107 SER A C 1
ATOM 814 O O . SER A 1 107 ? -4.714 -14.507 -0.504 1.00 86.81 107 SER A O 1
ATOM 816 N N . PRO A 1 108 ? -5.602 -14.850 -2.547 1.00 88.00 108 PRO A N 1
ATOM 817 C CA . PRO A 1 108 ? -4.813 -16.060 -2.802 1.00 88.00 108 PRO A CA 1
ATOM 818 C C . PRO A 1 108 ? -3.298 -15.834 -2.705 1.00 88.00 108 PRO A C 1
ATOM 820 O O . PRO A 1 108 ? -2.579 -16.736 -2.291 1.00 88.00 108 PRO A O 1
ATOM 823 N N . VAL A 1 109 ? -2.817 -14.626 -3.016 1.00 87.38 109 VAL A N 1
ATOM 824 C CA . VAL A 1 109 ? -1.385 -14.277 -3.013 1.00 87.38 109 VAL A CA 1
ATOM 825 C C . VAL A 1 109 ? -1.009 -13.447 -1.780 1.00 87.38 109 VAL A C 1
ATOM 827 O O . VAL A 1 109 ? -0.030 -13.727 -1.092 1.00 87.38 109 VAL A O 1
ATOM 830 N N . ALA A 1 110 ? -1.819 -12.447 -1.436 1.00 83.94 110 ALA A N 1
ATOM 831 C CA . ALA A 1 110 ? -1.592 -11.549 -0.310 1.00 83.94 110 ALA A CA 1
ATOM 832 C C . ALA A 1 110 ? -1.707 -12.260 1.047 1.00 83.94 110 ALA A C 1
ATOM 834 O O . ALA A 1 110 ? -1.018 -11.875 1.991 1.00 83.94 110 ALA A O 1
ATOM 835 N N . PHE A 1 111 ? -2.547 -13.294 1.173 1.00 85.38 111 PHE A N 1
ATOM 836 C CA . PHE A 1 111 ? -2.697 -14.041 2.424 1.00 85.38 111 PHE A CA 1
ATOM 837 C C . PHE A 1 111 ? -1.434 -14.832 2.805 1.00 85.38 111 PHE A C 1
ATOM 839 O O . PHE A 1 111 ? -0.939 -14.607 3.915 1.00 85.38 111 PHE A O 1
ATOM 846 N N . PRO A 1 112 ? -0.858 -15.700 1.942 1.00 86.06 112 PRO A N 1
ATOM 847 C CA . PRO A 1 112 ? 0.384 -16.397 2.274 1.00 86.06 112 PRO A CA 1
ATOM 848 C C . PRO A 1 112 ? 1.547 -15.423 2.504 1.00 86.06 112 PRO A C 1
ATOM 850 O O . PRO A 1 112 ? 2.261 -15.579 3.492 1.00 86.06 112 PRO A O 1
ATOM 853 N N . LEU A 1 113 ? 1.672 -14.362 1.694 1.00 85.19 113 LEU A N 1
ATOM 854 C CA . LEU A 1 113 ? 2.657 -13.292 1.917 1.00 85.19 113 LEU A CA 1
ATOM 855 C C . LEU A 1 113 ? 2.500 -12.638 3.293 1.00 85.19 113 LEU A C 1
ATOM 857 O O . LEU A 1 113 ? 3.480 -12.484 4.018 1.00 85.19 113 LEU A O 1
ATOM 861 N N . SER A 1 114 ? 1.267 -12.306 3.687 1.00 84.19 114 SER A N 1
ATOM 862 C CA . SER A 1 114 ? 1.006 -11.712 5.000 1.00 84.19 114 SER A CA 1
ATOM 863 C C . SER A 1 114 ? 1.347 -12.660 6.150 1.00 84.19 114 SER A C 1
ATOM 865 O O . SER A 1 114 ? 1.882 -12.207 7.155 1.00 84.19 114 SER A O 1
ATOM 867 N N . LYS A 1 115 ? 1.134 -13.976 5.987 1.00 82.88 115 LYS A N 1
ATOM 868 C CA . LYS A 1 115 ? 1.547 -14.986 6.973 1.00 82.88 115 LYS A CA 1
ATOM 869 C C . LYS A 1 115 ? 3.063 -15.123 7.078 1.00 82.88 115 LYS A C 1
ATOM 871 O O . LYS A 1 115 ? 3.570 -15.287 8.183 1.00 82.88 115 LYS A O 1
ATOM 876 N N . ILE A 1 116 ? 3.774 -15.077 5.953 1.00 85.56 116 ILE A N 1
ATOM 877 C CA . ILE A 1 116 ? 5.242 -15.090 5.939 1.00 85.56 116 ILE A CA 1
ATOM 878 C C . ILE A 1 116 ? 5.757 -13.851 6.671 1.00 85.56 116 ILE A C 1
ATOM 880 O O . ILE A 1 116 ? 6.596 -13.967 7.561 1.00 85.56 116 ILE A O 1
ATOM 884 N N . LEU A 1 117 ? 5.188 -12.681 6.372 1.00 81.38 117 LEU A N 1
ATOM 885 C CA . LEU A 1 117 ? 5.536 -11.431 7.038 1.00 81.38 117 LEU A CA 1
ATOM 886 C C . LEU A 1 117 ? 5.238 -11.482 8.548 1.00 81.38 117 LEU A C 1
ATOM 888 O O . LEU A 1 117 ? 6.082 -11.079 9.343 1.00 81.38 117 LEU A O 1
ATOM 892 N N . ASP A 1 118 ? 4.089 -12.040 8.949 1.00 83.44 118 ASP A N 1
ATOM 893 C CA . ASP A 1 118 ? 3.731 -12.288 10.357 1.00 83.44 118 ASP A CA 1
ATOM 894 C C . ASP A 1 118 ? 4.721 -13.237 11.056 1.00 83.44 118 ASP A C 1
ATOM 896 O O . ASP A 1 118 ? 4.948 -13.122 12.262 1.00 83.44 118 ASP A O 1
ATOM 900 N N . CYS A 1 119 ? 5.293 -14.192 10.318 1.00 81.12 119 CYS A N 1
ATOM 901 C CA . CYS A 1 119 ? 6.257 -15.156 10.837 1.00 81.12 119 CYS A CA 1
ATOM 902 C C . CYS A 1 119 ? 7.651 -14.535 11.009 1.00 81.12 119 CYS A C 1
ATOM 904 O O . CYS A 1 119 ? 8.294 -14.774 12.027 1.00 81.12 119 CYS A O 1
ATOM 906 N N . ILE A 1 120 ? 8.092 -13.712 10.050 1.00 79.38 120 ILE A N 1
ATOM 907 C CA . ILE A 1 120 ? 9.413 -13.061 10.051 1.00 79.38 120 ILE A CA 1
ATOM 908 C C . ILE A 1 120 ? 9.473 -11.915 11.065 1.00 79.38 120 ILE A C 1
ATOM 910 O O . ILE A 1 120 ? 10.429 -11.822 11.828 1.00 79.38 120 ILE A O 1
ATOM 914 N N . LEU A 1 121 ? 8.458 -11.046 11.106 1.00 76.00 121 LEU A N 1
ATOM 915 C CA . LEU A 1 121 ? 8.435 -9.910 12.041 1.00 76.00 121 LEU A CA 1
ATOM 916 C C . LEU A 1 121 ? 8.069 -10.329 13.476 1.00 76.00 121 LEU A C 1
ATOM 918 O O . LEU A 1 121 ? 8.104 -9.501 14.386 1.00 76.00 121 LEU A O 1
ATOM 922 N N . GLY A 1 122 ? 7.705 -11.599 13.675 1.00 60.91 122 GLY A N 1
ATOM 923 C CA . GLY A 1 122 ? 7.084 -12.089 14.895 1.00 60.91 122 GLY A CA 1
ATOM 924 C C . GLY A 1 122 ? 5.643 -11.591 15.016 1.00 60.91 122 GLY A C 1
ATOM 925 O O . GLY A 1 122 ? 5.311 -10.450 14.681 1.00 60.91 122 GLY A O 1
ATOM 926 N N . LYS A 1 123 ? 4.748 -12.444 15.528 1.00 55.41 123 LYS A N 1
ATOM 927 C CA . LYS A 1 123 ? 3.376 -12.033 15.851 1.00 55.41 123 LYS A CA 1
ATOM 928 C C . LYS A 1 123 ? 3.453 -10.823 16.779 1.00 55.41 123 LYS A C 1
ATOM 930 O O . LYS A 1 123 ? 3.757 -10.987 17.960 1.00 55.41 123 LYS A O 1
ATOM 935 N N . LYS A 1 124 ? 3.122 -9.624 16.284 1.00 50.91 124 LYS A N 1
ATOM 936 C CA . LYS A 1 124 ? 2.757 -8.517 17.170 1.00 50.91 124 LYS A CA 1
ATOM 937 C C . LYS A 1 124 ? 1.636 -9.052 18.050 1.00 50.91 124 LYS A C 1
ATOM 939 O O . LYS A 1 124 ? 0.535 -9.319 17.560 1.00 50.91 124 LYS A O 1
ATOM 944 N N . LYS A 1 125 ? 1.958 -9.306 19.324 1.00 38.34 125 LYS A N 1
ATOM 945 C CA . LYS A 1 125 ? 0.979 -9.615 20.360 1.00 38.34 125 LYS A CA 1
ATOM 946 C C . LYS A 1 125 ? -0.148 -8.603 20.186 1.00 38.34 125 LYS A C 1
ATOM 948 O O . LYS A 1 125 ? 0.096 -7.399 20.183 1.00 38.34 125 LYS A O 1
ATOM 953 N N . LYS A 1 126 ? -1.364 -9.115 19.992 1.00 38.91 126 LYS A N 1
ATOM 954 C CA . LYS A 1 126 ? -2.575 -8.380 20.341 1.00 38.91 126 LYS A CA 1
ATOM 955 C C . LYS A 1 126 ? -2.440 -8.090 21.837 1.00 38.91 126 LYS A C 1
ATOM 957 O O . LYS A 1 126 ? -2.675 -8.993 22.635 1.00 38.91 126 LYS A O 1
ATOM 962 N N . VAL A 1 127 ? -1.940 -6.911 22.175 1.00 33.47 127 VAL A N 1
ATOM 963 C CA . VAL A 1 127 ? -2.169 -6.286 23.474 1.00 33.47 127 VAL A CA 1
ATOM 964 C C . VAL A 1 127 ? -3.203 -5.212 23.209 1.00 33.47 127 VAL A C 1
ATOM 966 O O . VAL A 1 127 ? -2.982 -4.448 22.240 1.00 33.47 127 VAL A O 1
#

Solvent-accessible surface area (backbone atoms only — not comparable to full-atom values): 6959 Å² total; per-residue (Å²): 130,73,87,43,73,64,56,36,49,50,31,49,76,73,43,55,78,65,51,20,56,29,30,63,66,40,44,72,56,53,75,42,46,57,44,49,48,38,36,53,50,51,51,49,51,51,53,50,54,50,50,49,55,55,44,51,77,75,35,80,59,74,66,31,56,54,51,44,50,53,49,41,48,50,67,65,42,50,50,52,49,53,49,44,60,77,42,35,64,66,51,47,38,72,42,42,65,58,51,51,53,49,46,58,71,40,32,85,60,23,46,60,52,23,50,52,50,39,61,74,74,43,72,76,73,90,120

Secondary structure (DSSP, 8-state):
----HHHHHHHHHHS-HHHHHHHHHHHHHHTTHHHHHHHHHHHHHHHHHHHHHHHHHHS-SHHHHHHHHHHIIIIIIIHHHHHHHHHHHHHHHHSHHHHHHHHHHSHHHHHHHHHHHHHHS------

Radius of gyration: 17.44 Å; Cα contacts (8 Å, |Δi|>4): 82; chains: 1; bounding box: 37×31×50 Å

Foldseek 3Di:
DDQALVNLVCCLVPNDPVLVLLSVLLNVVNVLVLLLVLLVVVVLCVVLVVQLVVQCVVDPDPVSNVVSVVCCCVPVPPVVVVCCVVCVSVVCSVCVVVSVVSSVVCVVPSVVVSVVVCVVVPPPPPD

Mean predicted aligned error: 6.63 Å

Sequence (127 aa):
MSLTPHDLALIQEAGTPDDRKYAKRIYPIRKRGNFLLCTILLGNVLVNSTTTILLDTLISGILAVAGATFAIVIFGEIIPQAVCSRHGLKIGSKTIILTRIFMIITSPVAFPLSKILDCILGKKKKV

pLDDT: mean 83.62, std 10.0, range [33.47, 92.31]